Protein AF-A0A944WK98-F1 (afdb_monomer_lite)

pLDDT: mean 77.24, std 22.53, range [34.28, 96.88]

Radius of gyration: 35.03 Å; chains: 1; bounding box: 119×35×79 Å

Secondary structure (DSSP, 8-state):
--------------------------------HHHHHHHHHHHHHS--HHHHHHTT--GGG--HHHHHHHHHHHHHTT--HHHHHHHTHHHHHHHHHHHTT-GGGS---SSHHHHHHHHHHHHHHHHHTT-HHHHHHHHHHHHHHHTTS-----

Foldseek 3Di:
DDDDDDDDDDDDDDDDPPPDDDDPPPPPPCCDPVVVVVVVVCVCPVDPVQAVLLVVDQLVPDDPVNLVVSLVSCVVVPDDSVLSNVLCVLSVQCNVCVVVVNNVPHQDIRALVSSLVVLVVVLVVCVVVVVVVSNVSSVSSNVVSVSNDPPPPD

Structure (mmCIF, N/CA/C/O backbone):
data_AF-A0A944WK98-F1
#
_entry.id   AF-A0A944WK98-F1
#
loop_
_atom_site.group_PDB
_atom_site.id
_atom_site.type_symbol
_atom_site.label_atom_id
_atom_site.label_alt_id
_atom_site.label_comp_id
_atom_site.label_asym_id
_atom_site.label_entity_id
_atom_site.label_seq_id
_atom_site.pdbx_PDB_ins_code
_atom_site.Cartn_x
_atom_site.Cartn_y
_atom_site.Cartn_z
_atom_site.occupancy
_atom_site.B_iso_or_equiv
_atom_site.auth_seq_id
_atom_site.auth_comp_id
_atom_site.auth_asym_id
_atom_site.auth_atom_id
_atom_site.pdbx_PDB_model_num
ATOM 1 N N . MET A 1 1 ? -97.654 16.957 48.427 1.00 39.47 1 MET A N 1
ATOM 2 C CA . MET A 1 1 ? -97.945 16.026 49.532 1.00 39.47 1 MET A CA 1
ATOM 3 C C . MET A 1 1 ? -96.604 15.542 50.042 1.00 39.47 1 MET A C 1
ATOM 5 O O . MET A 1 1 ? -95.817 15.107 49.215 1.00 39.47 1 MET A O 1
ATOM 9 N N . ASP A 1 2 ? -96.389 15.766 51.340 1.00 40.31 2 ASP A N 1
ATOM 10 C CA . ASP A 1 2 ? -95.271 15.408 52.233 1.00 40.31 2 ASP A CA 1
ATOM 11 C C . ASP A 1 2 ? -93.852 15.880 51.850 1.00 40.31 2 ASP A C 1
ATOM 13 O O . ASP A 1 2 ? -93.352 15.583 50.773 1.00 40.31 2 ASP A O 1
ATOM 17 N N . ALA A 1 3 ? -93.206 16.794 52.598 1.00 40.34 3 ALA A N 1
ATOM 18 C CA . ALA A 1 3 ? -92.753 16.717 54.007 1.00 40.34 3 ALA A CA 1
ATOM 19 C C . ALA A 1 3 ? -91.723 15.573 54.176 1.00 40.34 3 ALA A C 1
ATOM 21 O O . ALA A 1 3 ? -92.001 14.448 53.800 1.00 40.34 3 ALA A O 1
ATOM 22 N N . THR A 1 4 ? -90.505 15.729 54.703 1.00 46.22 4 THR A N 1
ATOM 23 C CA . THR A 1 4 ? -89.986 16.690 55.685 1.00 46.22 4 THR A CA 1
ATOM 24 C C . THR A 1 4 ? -88.443 16.633 55.677 1.00 46.22 4 THR A C 1
ATOM 26 O O . THR A 1 4 ? -87.856 15.570 55.503 1.00 46.22 4 THR A O 1
ATOM 29 N N . THR A 1 5 ? -87.826 17.798 55.859 1.00 43.53 5 THR A N 1
ATOM 30 C CA . THR A 1 5 ? -86.429 18.169 56.202 1.00 43.53 5 THR A CA 1
ATOM 31 C C . THR A 1 5 ? -85.950 17.561 57.554 1.00 43.53 5 THR A C 1
ATOM 33 O O . THR A 1 5 ? -86.747 16.842 58.156 1.00 43.53 5 THR A O 1
ATOM 36 N N . PRO A 1 6 ? -84.794 17.928 58.182 1.00 50.62 6 PRO A N 1
ATOM 37 C CA . PRO A 1 6 ? -83.525 18.554 57.736 1.00 50.62 6 PRO A CA 1
ATOM 38 C C . PRO A 1 6 ? -82.229 17.979 58.406 1.00 50.62 6 PRO A C 1
ATOM 40 O O . PRO A 1 6 ? -82.290 17.126 59.279 1.00 50.62 6 PRO A O 1
ATOM 43 N N . GLU A 1 7 ? -81.073 18.530 57.988 1.00 43.06 7 GLU A N 1
ATOM 44 C CA . GLU A 1 7 ? -79.851 18.875 58.763 1.00 43.06 7 GLU A CA 1
ATOM 45 C C . GLU A 1 7 ? -79.221 17.875 59.753 1.00 43.06 7 GLU A C 1
ATOM 47 O O . GLU A 1 7 ? -79.840 17.491 60.731 1.00 43.06 7 GLU A O 1
ATOM 52 N N . MET A 1 8 ? -77.903 17.648 59.631 1.00 39.81 8 MET A N 1
ATOM 53 C CA . MET A 1 8 ? -76.940 18.072 60.662 1.00 39.81 8 MET A CA 1
ATOM 54 C C . MET A 1 8 ? -75.521 18.202 60.093 1.00 39.81 8 MET A C 1
ATOM 56 O O . MET A 1 8 ? -75.091 17.476 59.202 1.00 39.81 8 MET A O 1
ATOM 60 N N . MET A 1 9 ? -74.852 19.213 60.632 1.00 34.38 9 MET A N 1
ATOM 61 C CA . MET A 1 9 ? -73.531 19.747 60.338 1.00 34.38 9 MET A CA 1
ATOM 62 C C . MET A 1 9 ? -72.372 18.800 60.673 1.00 34.38 9 MET A C 1
ATOM 64 O O . MET A 1 9 ? -72.518 17.860 61.450 1.00 34.38 9 MET A O 1
ATOM 68 N N . SER A 1 10 ? -71.183 19.272 60.275 1.00 36.53 10 SER A N 1
ATOM 69 C CA . SER A 1 10 ? -69.888 19.019 60.920 1.00 36.53 10 SER A CA 1
ATOM 70 C C . SER A 1 10 ? -69.254 17.677 60.535 1.00 36.53 10 SER A C 1
ATOM 72 O O . SER A 1 10 ? -69.913 16.659 60.460 1.00 36.53 10 SER A O 1
ATOM 74 N N . SER A 1 11 ? -67.960 17.555 60.282 1.00 35.88 11 SER A N 1
ATOM 75 C CA . SER A 1 11 ? -66.830 18.369 60.694 1.00 35.88 11 SER A CA 1
ATOM 76 C C . SER A 1 11 ? -65.579 17.787 60.027 1.00 35.88 11 SER A C 1
ATOM 78 O O . SER A 1 11 ? -65.557 16.612 59.676 1.00 35.88 11 SER A O 1
ATOM 80 N N . MET A 1 12 ? -64.515 18.584 60.030 1.00 40.53 12 MET A N 1
ATOM 81 C CA . MET A 1 12 ? -63.135 18.136 60.222 1.00 40.53 12 MET A CA 1
ATOM 82 C C . MET A 1 12 ? -62.377 17.477 59.062 1.00 40.53 12 MET A C 1
ATOM 84 O O . MET A 1 12 ? -62.635 16.371 58.608 1.00 40.53 12 MET A O 1
ATOM 88 N N . MET A 1 13 ? -61.334 18.221 58.688 1.00 47.03 13 MET A N 1
ATOM 89 C CA . MET A 1 13 ? -60.024 17.770 58.231 1.00 47.03 13 MET A CA 1
ATOM 90 C C . MET A 1 13 ? -59.669 16.346 58.675 1.00 47.03 13 MET A C 1
ATOM 92 O O . MET A 1 13 ? -59.711 16.055 59.869 1.00 47.03 13 MET A O 1
ATOM 96 N N . ASP A 1 14 ? -59.175 15.529 57.744 1.00 38.62 14 ASP A N 1
ATOM 97 C CA . ASP A 1 14 ? -58.349 14.381 58.101 1.00 38.62 14 ASP A CA 1
ATOM 98 C C . ASP A 1 14 ? -57.160 14.226 57.137 1.00 38.62 14 ASP A C 1
ATOM 100 O O . ASP A 1 14 ? -57.300 14.048 55.929 1.00 38.62 14 ASP A O 1
ATOM 104 N N . THR A 1 15 ? -55.995 14.409 57.757 1.00 42.19 15 THR A N 1
ATOM 105 C CA . THR A 1 15 ? -54.653 13.888 57.481 1.00 42.19 15 THR A CA 1
ATOM 106 C C . THR A 1 15 ? -54.049 13.951 56.074 1.00 42.19 15 THR A C 1
ATOM 108 O O . THR A 1 15 ? -54.380 13.226 55.137 1.00 42.19 15 THR A O 1
ATOM 111 N N . GLY A 1 16 ? -52.970 14.741 55.996 1.00 43.34 16 GLY A N 1
ATOM 112 C CA . GLY A 1 16 ? -51.937 14.605 54.980 1.00 43.34 16 GLY A CA 1
ATOM 113 C C . GLY A 1 16 ? -51.397 13.176 54.948 1.00 43.34 16 GLY A C 1
ATOM 114 O O . GLY A 1 16 ? -50.630 12.759 55.812 1.00 43.34 16 GLY A O 1
ATOM 115 N N . ARG A 1 17 ? -51.790 12.429 53.918 1.00 42.31 17 ARG A N 1
ATOM 116 C CA . ARG A 1 17 ? -51.178 11.153 53.558 1.00 42.31 17 ARG A CA 1
ATOM 117 C C . ARG A 1 17 ? -49.825 11.418 52.903 1.00 42.31 17 ARG A C 1
ATOM 119 O O . ARG A 1 17 ? -49.734 11.555 51.683 1.00 42.31 17 ARG A O 1
ATOM 126 N N . THR A 1 18 ? -48.760 11.433 53.694 1.00 42.88 18 THR A N 1
ATOM 127 C CA . THR A 1 18 ? -47.404 11.191 53.190 1.00 42.88 18 THR A CA 1
ATOM 128 C C . THR A 1 18 ? -47.389 9.818 52.520 1.00 42.88 18 THR A C 1
ATOM 130 O O . THR A 1 18 ? -47.491 8.786 53.177 1.00 42.88 18 THR A O 1
ATOM 133 N N . HIS A 1 19 ? -47.318 9.796 51.191 1.00 40.66 19 HIS A N 1
ATOM 134 C CA . HIS A 1 19 ? -47.087 8.564 50.447 1.00 40.66 19 HIS A CA 1
ATOM 135 C C . HIS A 1 19 ? -45.604 8.221 50.571 1.00 40.66 19 HIS A C 1
ATOM 137 O O . HIS A 1 19 ? -44.758 8.828 49.917 1.00 40.66 19 HIS A O 1
ATOM 143 N N . THR A 1 20 ? -45.271 7.265 51.435 1.00 44.12 20 THR A N 1
ATOM 144 C CA . THR A 1 20 ? -43.945 6.651 51.422 1.00 44.12 20 THR A CA 1
ATOM 145 C C . THR A 1 20 ? -43.828 5.813 50.152 1.00 44.12 20 THR A C 1
ATOM 147 O O . THR A 1 20 ? -44.453 4.763 50.029 1.00 44.12 20 THR A O 1
ATOM 150 N N . ILE A 1 21 ? -43.037 6.288 49.191 1.00 46.62 21 ILE A N 1
ATOM 151 C CA . ILE A 1 21 ? -42.637 5.499 48.025 1.00 46.62 21 ILE A CA 1
ATOM 152 C C . ILE A 1 21 ? -41.535 4.547 48.495 1.00 46.62 21 ILE A C 1
ATOM 154 O O . ILE A 1 21 ? -40.391 4.953 48.693 1.00 46.62 21 ILE A O 1
ATOM 158 N N . THR A 1 22 ? -41.873 3.276 48.698 1.00 38.12 22 THR A N 1
ATOM 159 C CA . THR A 1 22 ? -40.868 2.224 48.864 1.00 38.12 22 THR A CA 1
ATOM 160 C C . THR A 1 22 ? -40.266 1.935 47.496 1.00 38.12 22 THR A C 1
ATOM 162 O O . THR A 1 22 ? -40.903 1.316 46.647 1.00 38.12 22 THR A O 1
ATOM 165 N N . ILE A 1 23 ? -39.041 2.406 47.269 1.00 47.88 23 ILE A N 1
ATOM 166 C CA . ILE A 1 23 ? -38.254 2.010 46.102 1.00 47.88 23 ILE A CA 1
ATOM 167 C C . ILE A 1 23 ? -37.816 0.560 46.355 1.00 47.88 23 ILE A C 1
ATOM 169 O O . ILE A 1 23 ? -37.106 0.325 47.338 1.00 47.88 23 ILE A O 1
ATOM 173 N N . PRO A 1 24 ? -38.228 -0.429 45.540 1.00 39.12 24 PRO A N 1
ATOM 174 C CA . PRO A 1 24 ? -37.661 -1.762 45.649 1.00 39.12 24 PRO A CA 1
ATOM 175 C C . PRO A 1 24 ? -36.155 -1.649 45.412 1.00 39.12 24 PRO A C 1
ATOM 177 O O . PRO A 1 24 ? -35.716 -1.090 44.406 1.00 39.12 24 PRO A O 1
ATOM 180 N N . VAL A 1 25 ? -35.357 -2.145 46.359 1.00 46.41 25 VAL A N 1
ATOM 181 C CA . VAL A 1 25 ? -33.915 -2.303 46.163 1.00 46.41 25 VAL A CA 1
ATOM 182 C C . VAL A 1 25 ? -33.747 -3.371 45.093 1.00 46.41 25 VAL A C 1
ATOM 184 O O . VAL A 1 25 ? -33.712 -4.565 45.381 1.00 46.41 25 VAL A O 1
ATOM 187 N N . THR A 1 26 ? -33.677 -2.946 43.835 1.00 53.00 26 THR A N 1
ATOM 188 C CA . THR A 1 26 ? -33.112 -3.774 42.781 1.00 53.00 26 THR A CA 1
ATOM 189 C C . THR A 1 26 ? -31.681 -4.061 43.223 1.00 53.00 26 THR A C 1
ATOM 191 O O . THR A 1 26 ? -30.947 -3.100 43.492 1.00 53.00 26 THR A O 1
ATOM 194 N N . PRO A 1 27 ? -31.255 -5.329 43.365 1.00 45.00 27 PRO A N 1
ATOM 195 C CA . PRO A 1 27 ? -29.853 -5.605 43.605 1.00 45.00 27 PRO A CA 1
ATOM 196 C C . PRO A 1 27 ? -29.082 -4.936 42.471 1.00 45.00 27 PRO A C 1
ATOM 198 O O . PRO A 1 27 ? -29.265 -5.277 41.302 1.00 45.00 27 PRO A O 1
ATOM 201 N N . ARG A 1 28 ? -28.275 -3.921 42.809 1.00 48.66 28 ARG A N 1
ATOM 202 C CA . ARG A 1 28 ? -27.281 -3.381 41.889 1.00 48.66 28 ARG A CA 1
ATOM 203 C C . ARG A 1 28 ? -26.399 -4.564 41.540 1.00 48.66 28 ARG A C 1
ATOM 205 O O . ARG A 1 28 ? -25.560 -4.971 42.340 1.00 48.66 28 ARG A O 1
ATOM 212 N N . THR A 1 29 ? -26.612 -5.145 40.367 1.00 51.47 29 THR A N 1
ATOM 213 C CA . THR A 1 29 ? -25.586 -5.954 39.735 1.00 51.47 29 THR A CA 1
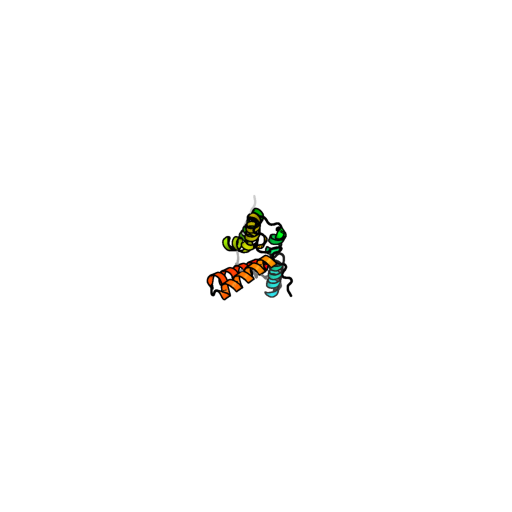ATOM 214 C C . THR A 1 29 ? -24.387 -5.033 39.632 1.00 51.47 29 THR A C 1
ATOM 216 O O . THR A 1 29 ? -24.413 -4.052 38.887 1.00 51.47 29 THR A O 1
ATOM 219 N N . ASN A 1 30 ? -23.376 -5.299 40.455 1.00 51.00 30 ASN A N 1
ATOM 220 C CA . ASN A 1 30 ? -22.055 -4.716 40.329 1.00 51.00 30 ASN A CA 1
ATOM 221 C C . ASN A 1 30 ? -21.489 -5.215 38.995 1.00 51.00 30 ASN A C 1
ATOM 223 O O . ASN A 1 30 ? -20.667 -6.126 38.962 1.00 51.00 30 ASN A O 1
ATOM 227 N N . ALA A 1 31 ? -21.978 -4.663 37.883 1.00 53.97 31 ALA A N 1
ATOM 228 C CA . ALA A 1 31 ? -21.316 -4.751 36.602 1.00 53.97 31 ALA A CA 1
ATOM 229 C C . ALA A 1 31 ? -20.009 -3.984 36.797 1.00 53.97 31 ALA A C 1
ATOM 231 O O . ALA A 1 31 ? -19.958 -2.757 36.727 1.00 53.97 31 ALA A O 1
ATOM 232 N N . SER A 1 32 ? -18.990 -4.727 37.222 1.00 61.34 32 SER A N 1
ATOM 233 C CA . SER A 1 32 ? -17.650 -4.220 37.456 1.00 61.34 32 SER A CA 1
ATOM 234 C C . SER A 1 32 ? -17.177 -3.501 36.196 1.00 61.34 32 SER A C 1
ATOM 236 O O . SER A 1 32 ? -17.500 -3.914 35.082 1.00 61.34 32 SER A O 1
ATOM 238 N N . LEU A 1 33 ? -16.355 -2.465 36.353 1.00 57.12 33 LEU A N 1
ATOM 239 C CA . LEU A 1 33 ? -15.582 -1.898 35.246 1.00 57.12 33 LEU A CA 1
ATOM 240 C C . LEU A 1 33 ? -14.847 -2.991 34.452 1.00 57.12 33 LEU A C 1
ATOM 242 O O . LEU A 1 33 ? -14.697 -2.855 33.248 1.00 57.12 33 LEU A O 1
ATOM 246 N N . ALA A 1 34 ? -14.481 -4.104 35.096 1.00 58.06 34 ALA A N 1
ATOM 247 C CA . ALA A 1 34 ? -13.913 -5.276 34.436 1.00 58.06 34 ALA A CA 1
ATOM 248 C C . ALA A 1 34 ? -14.888 -5.974 33.470 1.00 58.06 34 ALA A C 1
ATOM 250 O O . ALA A 1 34 ? -14.449 -6.482 32.450 1.00 58.06 34 ALA A O 1
ATOM 251 N N . HIS A 1 35 ? -16.193 -5.975 33.756 1.00 55.78 35 HIS A N 1
ATOM 252 C CA . HIS A 1 35 ? -17.222 -6.556 32.889 1.00 55.78 35 HIS A CA 1
ATOM 253 C C . HIS A 1 35 ? -17.514 -5.662 31.679 1.00 55.78 35 HIS A C 1
ATOM 255 O O . HIS A 1 35 ? -17.598 -6.144 30.557 1.00 55.78 35 HIS A O 1
ATOM 261 N N . TYR A 1 36 ? -17.591 -4.343 31.880 1.00 53.72 36 TYR A N 1
ATOM 262 C CA . TYR A 1 36 ? -17.665 -3.416 30.748 1.00 53.72 36 TYR A CA 1
ATOM 263 C C . TYR A 1 36 ? -16.372 -3.431 29.933 1.00 53.72 36 TYR A C 1
ATOM 265 O O . TYR A 1 36 ? -16.434 -3.423 28.712 1.00 53.72 36 TYR A O 1
ATOM 273 N N . SER A 1 37 ? -15.208 -3.520 30.583 1.00 57.34 37 SER A N 1
ATOM 274 C CA . SER A 1 37 ? -13.927 -3.666 29.895 1.00 57.34 37 SER A CA 1
ATOM 275 C C . SER A 1 37 ? -13.847 -4.979 29.128 1.00 57.34 37 SER A C 1
ATOM 277 O O . SER A 1 37 ? -13.338 -4.951 28.022 1.00 57.34 37 SER A O 1
ATOM 279 N N . SER A 1 38 ? -14.349 -6.100 29.656 1.00 55.41 38 SER A N 1
ATOM 280 C CA . SER A 1 38 ? -14.329 -7.376 28.936 1.00 55.41 38 SER A CA 1
ATOM 281 C C . SER A 1 38 ? -15.283 -7.363 27.750 1.00 55.41 38 SER A C 1
ATOM 283 O O . SER A 1 38 ? -14.888 -7.801 26.687 1.00 55.41 38 SER A O 1
ATOM 285 N N . ILE A 1 39 ? -16.487 -6.795 27.888 1.00 56.56 39 ILE A N 1
ATOM 286 C CA . ILE A 1 39 ? -17.442 -6.666 26.776 1.00 56.56 39 ILE A CA 1
ATOM 287 C C . ILE A 1 39 ? -16.910 -5.704 25.709 1.00 56.56 39 ILE A C 1
ATOM 289 O O . ILE A 1 39 ? -17.017 -5.996 24.525 1.00 56.56 39 ILE A O 1
ATOM 293 N N . ILE A 1 40 ? -16.318 -4.572 26.104 1.00 57.75 40 ILE A N 1
ATOM 294 C CA . ILE A 1 40 ? -15.684 -3.638 25.165 1.00 57.75 40 ILE A CA 1
ATOM 295 C C . ILE A 1 40 ? -14.475 -4.307 24.507 1.00 57.75 40 ILE A C 1
ATOM 297 O O . ILE A 1 40 ? -14.325 -4.199 23.301 1.00 57.75 40 ILE A O 1
ATOM 301 N N . SER A 1 41 ? -13.638 -5.027 25.255 1.00 52.69 41 SER A N 1
ATOM 302 C CA . SER A 1 41 ? -12.506 -5.773 24.697 1.00 52.69 41 SER A CA 1
ATOM 303 C C . SER A 1 41 ? -12.960 -6.885 23.752 1.00 52.69 41 SER A C 1
ATOM 305 O O . SER A 1 41 ? -12.407 -6.977 22.667 1.00 52.69 41 SER A O 1
ATOM 307 N N . GLU A 1 42 ? -13.995 -7.654 24.095 1.00 48.72 42 GLU A N 1
ATOM 308 C CA . GLU A 1 42 ? -14.581 -8.693 23.239 1.00 48.72 42 GLU A CA 1
ATOM 309 C C . GLU A 1 42 ? -15.237 -8.090 21.990 1.00 48.72 42 GLU A C 1
ATOM 311 O O . GLU A 1 42 ? -15.058 -8.622 20.904 1.00 48.72 42 GLU A O 1
ATOM 316 N N . GLN A 1 43 ? -15.928 -6.949 22.092 1.00 48.50 43 GLN A N 1
ATOM 317 C CA . GLN A 1 43 ? -16.510 -6.250 20.935 1.00 48.50 43 GLN A CA 1
ATOM 318 C C . GLN A 1 43 ? -15.454 -5.570 20.052 1.00 48.50 43 GLN A C 1
ATOM 320 O O . GLN A 1 43 ? -15.627 -5.509 18.839 1.00 48.50 43 GLN A O 1
ATOM 325 N N . VAL A 1 44 ? -14.357 -5.081 20.636 1.00 49.84 44 VAL A N 1
ATOM 326 C CA . VAL A 1 44 ? -13.214 -4.501 19.909 1.00 49.84 44 VAL A CA 1
ATOM 327 C C . VAL A 1 44 ? -12.341 -5.596 19.278 1.00 49.84 44 VAL A C 1
ATOM 329 O O . VAL A 1 44 ? -11.726 -5.353 18.244 1.00 49.84 44 VAL A O 1
ATOM 332 N N . GLN A 1 45 ? -12.312 -6.802 19.855 1.00 45.22 45 GLN A N 1
ATOM 333 C CA . GLN A 1 45 ? -11.635 -7.980 19.299 1.00 45.22 45 GLN A CA 1
ATOM 334 C C . GLN A 1 45 ? -12.494 -8.762 18.298 1.00 45.22 45 GLN A C 1
ATOM 336 O O . GLN A 1 45 ? -11.934 -9.514 17.509 1.00 45.22 45 GLN A O 1
ATOM 341 N N . ALA A 1 46 ? -13.823 -8.601 18.306 1.00 43.88 46 ALA A N 1
ATOM 342 C CA . ALA A 1 46 ? -14.716 -9.449 17.519 1.00 43.88 46 ALA A CA 1
ATOM 343 C C . ALA A 1 46 ? -14.540 -9.313 16.003 1.00 43.88 46 ALA A C 1
ATOM 345 O O . ALA A 1 46 ? -14.767 -10.294 15.316 1.00 43.88 46 ALA A O 1
ATOM 346 N N . HIS A 1 47 ? -14.120 -8.166 15.472 1.00 49.06 47 HIS A N 1
ATOM 347 C CA . HIS A 1 47 ? -13.799 -7.999 14.053 1.00 49.06 47 HIS A CA 1
ATOM 348 C C . HIS A 1 47 ? -12.876 -6.790 13.932 1.00 49.06 47 HIS A C 1
ATOM 350 O O . HIS A 1 47 ? -13.341 -5.650 13.903 1.00 49.06 47 HIS A O 1
ATOM 356 N N . THR A 1 48 ? -11.558 -6.988 13.901 1.00 56.44 48 THR A N 1
ATOM 357 C CA . THR A 1 48 ? -10.681 -5.893 13.480 1.00 56.44 48 THR A CA 1
ATOM 358 C C . THR A 1 48 ? -11.032 -5.575 12.025 1.00 56.44 48 THR A C 1
ATOM 360 O O . THR A 1 48 ? -10.814 -6.443 11.180 1.00 56.44 48 THR A O 1
ATOM 363 N N . PRO A 1 49 ? -11.543 -4.368 11.693 1.00 70.00 49 PRO A N 1
ATOM 364 C CA . PRO A 1 49 ? -12.009 -4.028 10.338 1.00 70.00 49 PRO A CA 1
ATOM 365 C C . PRO A 1 49 ? -10.930 -4.222 9.261 1.00 70.00 49 PRO A C 1
ATOM 367 O O . PRO A 1 49 ? -11.220 -4.260 8.072 1.00 70.00 49 PRO A O 1
ATOM 370 N N . TRP A 1 50 ? -9.678 -4.365 9.685 1.00 80.56 50 TRP A N 1
ATOM 371 C CA . TRP A 1 50 ? -8.524 -4.661 8.860 1.00 80.56 50 TRP A CA 1
ATOM 372 C C . TRP A 1 50 ? -8.601 -6.007 8.155 1.00 80.56 50 TRP A C 1
ATOM 374 O O . TRP A 1 50 ? -8.435 -6.005 6.945 1.00 80.56 50 TRP A O 1
ATOM 384 N N . GLN A 1 51 ? -8.910 -7.098 8.868 1.00 82.56 51 GLN A N 1
ATOM 385 C CA . GLN A 1 51 ? -8.951 -8.446 8.282 1.00 82.56 51 GLN A CA 1
ATOM 386 C C . GLN A 1 51 ? -10.014 -8.529 7.185 1.00 82.56 51 GLN A C 1
ATOM 388 O O . GLN A 1 51 ? -9.732 -8.941 6.067 1.00 82.56 51 GLN A O 1
ATOM 393 N N . GLU A 1 52 ? -11.212 -8.002 7.453 1.00 85.75 52 GLU A N 1
ATOM 394 C CA . GLU A 1 52 ? -12.281 -7.946 6.450 1.00 85.75 52 GLU A CA 1
ATOM 395 C C . GLU A 1 52 ? -11.905 -7.139 5.208 1.00 85.75 52 GLU A C 1
ATOM 397 O O . GLU A 1 52 ? -12.359 -7.456 4.110 1.00 85.75 52 GLU A O 1
ATOM 402 N N . ILE A 1 53 ? -11.120 -6.068 5.361 1.00 89.69 53 ILE A N 1
ATOM 403 C CA . ILE A 1 53 ? -10.638 -5.304 4.213 1.00 89.69 53 ILE A CA 1
ATOM 404 C C . ILE A 1 53 ? -9.558 -6.106 3.495 1.00 89.69 53 ILE A C 1
ATOM 406 O O . ILE A 1 53 ? -9.676 -6.293 2.291 1.00 89.69 53 ILE A O 1
ATOM 410 N N . THR A 1 54 ? -8.527 -6.580 4.194 1.00 90.69 54 THR A N 1
ATOM 411 C CA . THR A 1 54 ? -7.356 -7.227 3.591 1.00 90.69 54 THR A CA 1
ATOM 412 C C . THR A 1 54 ? -7.676 -8.549 2.916 1.00 90.69 54 THR A C 1
ATOM 414 O O . THR A 1 54 ? -7.136 -8.798 1.842 1.00 90.69 54 THR A O 1
ATOM 417 N N . ASP A 1 55 ? -8.601 -9.340 3.460 1.00 90.31 55 ASP A N 1
ATOM 418 C CA . ASP A 1 55 ? -9.009 -10.637 2.901 1.00 90.31 55 ASP A CA 1
ATOM 419 C C . ASP A 1 55 ? -9.719 -10.500 1.546 1.00 90.31 55 ASP A C 1
ATOM 421 O O . ASP A 1 55 ? -9.784 -11.450 0.765 1.00 90.31 55 ASP A O 1
ATOM 425 N N . ARG A 1 56 ? -10.241 -9.307 1.223 1.00 92.75 56 ARG A N 1
ATOM 426 C CA . ARG A 1 56 ? -10.851 -9.027 -0.088 1.00 92.75 56 ARG A CA 1
ATOM 427 C C . ARG A 1 56 ? -9.828 -8.822 -1.198 1.00 92.75 56 ARG A C 1
ATOM 429 O O . ARG A 1 56 ? -10.219 -8.826 -2.366 1.00 92.75 56 ARG A O 1
ATOM 436 N N . TYR A 1 57 ? -8.557 -8.601 -0.864 1.00 93.31 57 TYR A N 1
ATOM 437 C CA . TYR A 1 57 ? -7.541 -8.198 -1.829 1.00 93.31 57 TYR A CA 1
ATOM 438 C C . TYR A 1 57 ? -6.367 -9.172 -1.862 1.00 93.31 57 TYR A C 1
ATOM 440 O O . TYR A 1 57 ? -5.634 -9.352 -0.895 1.00 93.31 57 TYR A O 1
ATOM 448 N N . ASP A 1 58 ? -6.147 -9.739 -3.042 1.00 93.00 58 ASP A N 1
ATOM 449 C CA . ASP A 1 58 ? -5.056 -10.665 -3.316 1.00 93.00 58 ASP A CA 1
ATOM 450 C C . ASP A 1 58 ? -3.799 -9.905 -3.772 1.00 93.00 58 ASP A C 1
ATOM 452 O O . ASP A 1 58 ? -3.658 -9.559 -4.948 1.00 93.00 58 ASP A O 1
ATOM 456 N N . VAL A 1 59 ? -2.898 -9.594 -2.830 1.00 93.44 59 VAL A N 1
ATOM 457 C CA . VAL A 1 59 ? -1.715 -8.723 -3.027 1.00 93.44 59 VAL A CA 1
ATOM 458 C C . VAL A 1 59 ? -0.874 -9.052 -4.279 1.00 93.44 59 VAL A C 1
ATOM 460 O O . VAL A 1 59 ? -0.551 -8.117 -5.028 1.00 93.44 59 VAL A O 1
ATOM 463 N N . PRO A 1 60 ? -0.525 -10.319 -4.584 1.00 92.25 60 PRO A N 1
ATOM 464 C CA . PRO A 1 60 ? 0.164 -10.693 -5.823 1.00 92.25 60 PRO A CA 1
ATOM 465 C C . PRO A 1 60 ? -0.545 -10.203 -7.087 1.00 92.25 60 PRO A C 1
ATOM 467 O O . PRO A 1 60 ? 0.104 -9.739 -8.019 1.00 92.25 60 PRO A O 1
ATOM 470 N N . ASN A 1 61 ? -1.878 -10.242 -7.096 1.00 93.06 61 ASN A N 1
ATOM 471 C CA . ASN A 1 61 ? -2.703 -9.979 -8.272 1.00 93.06 61 ASN A CA 1
ATOM 472 C C . ASN A 1 61 ? -3.360 -8.587 -8.269 1.00 93.06 61 ASN A C 1
ATOM 474 O O . ASN A 1 61 ? -4.033 -8.226 -9.234 1.00 93.06 61 ASN A O 1
ATOM 478 N N . MET A 1 62 ? -3.145 -7.774 -7.227 1.00 93.62 62 MET A N 1
ATOM 479 C CA . MET A 1 62 ? -3.658 -6.402 -7.164 1.00 93.62 62 MET A CA 1
ATOM 480 C C . MET A 1 62 ? -3.091 -5.533 -8.293 1.00 93.62 62 MET A C 1
ATOM 482 O O . MET A 1 62 ? -1.894 -5.227 -8.331 1.00 93.62 62 MET A O 1
ATOM 486 N N . GLY A 1 63 ? -3.971 -5.062 -9.177 1.00 90.31 63 GLY A N 1
ATOM 487 C CA . GLY A 1 63 ? -3.682 -4.065 -10.197 1.00 90.31 63 GLY A CA 1
ATOM 488 C C . GLY A 1 63 ? -3.868 -2.629 -9.698 1.00 90.31 63 GLY A C 1
ATOM 489 O O . GLY A 1 63 ? -4.026 -2.345 -8.513 1.00 90.31 63 GLY A O 1
ATOM 490 N N . GLY A 1 64 ? -3.806 -1.675 -10.630 1.00 89.56 64 GLY A N 1
ATOM 491 C CA . GLY A 1 64 ? -4.001 -0.252 -10.320 1.00 89.56 64 GLY A CA 1
ATOM 492 C C . GLY A 1 64 ? -5.375 0.064 -9.704 1.00 89.56 64 GLY A C 1
ATOM 493 O O . GLY A 1 64 ? -5.411 0.744 -8.679 1.00 89.56 64 GLY A O 1
ATOM 494 N N . PRO A 1 65 ? -6.492 -0.410 -10.289 1.00 93.31 65 PRO A N 1
ATOM 495 C CA . PRO A 1 65 ? -7.826 -0.206 -9.725 1.00 93.31 65 PRO A CA 1
ATOM 496 C C . PRO A 1 65 ? -7.987 -0.801 -8.323 1.00 93.31 65 PRO A C 1
ATOM 498 O O . PRO A 1 65 ? -8.503 -0.126 -7.438 1.00 93.31 65 PRO A O 1
ATOM 501 N N . GLU A 1 66 ? -7.486 -2.015 -8.096 1.00 95.50 66 GLU A N 1
ATOM 502 C CA . GLU A 1 66 ? -7.593 -2.725 -6.817 1.00 95.50 66 GLU A CA 1
ATOM 503 C C . GLU A 1 66 ? -6.833 -1.988 -5.712 1.00 95.50 66 GLU A C 1
ATOM 505 O O . GLU A 1 66 ? -7.321 -1.874 -4.591 1.00 95.50 66 GLU A O 1
ATOM 510 N N . VAL A 1 67 ? -5.673 -1.407 -6.034 1.00 94.62 67 VAL A N 1
ATOM 511 C CA . VAL A 1 67 ? -4.929 -0.554 -5.097 1.00 94.62 67 VAL A CA 1
ATOM 512 C C . VAL A 1 67 ? -5.727 0.694 -4.703 1.00 94.62 67 VAL A C 1
ATOM 514 O O . VAL A 1 67 ? -5.728 1.079 -3.532 1.00 94.62 67 VAL A O 1
ATOM 517 N N . VAL A 1 68 ? -6.417 1.327 -5.655 1.00 94.44 68 VAL A N 1
ATOM 518 C CA . VAL A 1 68 ? -7.258 2.502 -5.376 1.00 94.44 68 VAL A CA 1
ATOM 519 C C . VAL A 1 68 ? -8.477 2.115 -4.541 1.00 94.44 68 VAL A C 1
ATOM 521 O O . VAL A 1 68 ? -8.810 2.831 -3.600 1.00 94.44 68 VAL A O 1
ATOM 524 N N . MET A 1 69 ? -9.114 0.984 -4.850 1.00 96.00 69 MET A N 1
ATOM 525 C CA . MET A 1 69 ? -10.245 0.464 -4.079 1.00 96.00 69 MET A CA 1
ATOM 526 C C . MET A 1 69 ? -9.839 0.130 -2.643 1.00 96.00 69 MET A C 1
ATOM 528 O O . MET A 1 69 ? -10.501 0.577 -1.712 1.00 96.00 69 MET A O 1
ATOM 532 N N . PHE A 1 70 ? -8.701 -0.540 -2.447 1.00 95.00 70 PHE A N 1
ATOM 533 C CA . PHE A 1 70 ? -8.176 -0.804 -1.110 1.00 95.00 70 PHE A CA 1
ATOM 534 C C . PHE A 1 70 ? -7.921 0.497 -0.340 1.00 95.00 70 PHE A C 1
ATOM 536 O O . PHE A 1 70 ? -8.369 0.644 0.794 1.00 95.00 70 PHE A O 1
ATOM 543 N N . ALA A 1 71 ? -7.260 1.486 -0.954 1.00 94.56 71 ALA A N 1
ATOM 544 C CA . ALA A 1 71 ? -7.031 2.776 -0.304 1.00 94.56 71 ALA A CA 1
ATOM 545 C C . ALA A 1 71 ? -8.350 3.492 0.043 1.00 94.56 71 ALA A C 1
ATOM 547 O O . ALA A 1 71 ? -8.458 4.101 1.105 1.00 94.56 71 ALA A O 1
ATOM 548 N N . HIS A 1 72 ? -9.364 3.399 -0.818 1.00 95.50 72 HIS A N 1
ATOM 549 C CA . HIS A 1 72 ? -10.698 3.923 -0.537 1.00 95.50 72 HIS A CA 1
ATOM 550 C C . HIS A 1 72 ? -11.356 3.213 0.658 1.00 95.50 72 HIS A C 1
ATOM 552 O O . HIS A 1 72 ? -11.923 3.878 1.526 1.00 95.50 72 HIS A O 1
ATOM 558 N N . ASP A 1 73 ? -11.239 1.890 0.753 1.00 94.56 73 ASP A N 1
ATOM 559 C CA . ASP A 1 73 ? -11.763 1.127 1.889 1.00 94.56 73 ASP A CA 1
ATOM 560 C C . ASP A 1 73 ? -11.095 1.543 3.203 1.00 94.56 73 ASP A C 1
ATOM 562 O O . ASP A 1 73 ? -11.785 1.735 4.205 1.00 94.56 73 ASP A O 1
ATOM 566 N N . LEU A 1 74 ? -9.782 1.796 3.192 1.00 92.94 74 LEU A N 1
ATOM 567 C CA . LEU A 1 74 ? -9.077 2.340 4.355 1.00 92.94 74 LEU A CA 1
ATOM 568 C C . LEU A 1 74 ? -9.608 3.721 4.764 1.00 92.94 74 LEU A C 1
ATOM 570 O O . LEU A 1 74 ? -9.776 4.004 5.950 1.00 92.94 74 LEU A O 1
ATOM 574 N N . VAL A 1 75 ? -9.907 4.583 3.792 1.00 93.94 75 VAL A N 1
ATOM 575 C CA . VAL A 1 75 ? -10.502 5.900 4.066 1.00 93.94 75 VAL A CA 1
ATOM 576 C C . VAL A 1 75 ? -11.903 5.759 4.658 1.00 93.94 75 VAL A C 1
ATOM 578 O O . VAL A 1 75 ? -12.257 6.502 5.573 1.00 93.94 75 VAL A O 1
ATOM 581 N N . SER A 1 76 ? -12.688 4.781 4.199 1.00 91.88 76 SER A N 1
ATOM 582 C CA . SER A 1 76 ? -14.049 4.555 4.698 1.00 91.88 76 SER A CA 1
ATOM 583 C C . SER A 1 76 ? -14.103 4.183 6.186 1.00 91.88 76 SER A C 1
ATOM 585 O O . SER A 1 76 ? -15.082 4.501 6.860 1.00 91.88 76 SER A O 1
ATOM 587 N N . ILE A 1 77 ? -13.027 3.588 6.715 1.00 88.50 77 ILE A N 1
ATOM 588 C CA . ILE A 1 77 ? -12.872 3.271 8.144 1.00 88.50 77 ILE A CA 1
ATOM 589 C C . ILE A 1 77 ? -12.125 4.362 8.933 1.00 88.50 77 ILE A C 1
ATOM 591 O O . ILE A 1 77 ? -11.805 4.170 10.105 1.00 88.50 77 ILE A O 1
ATOM 595 N N . GLY A 1 78 ? -11.864 5.518 8.312 1.00 88.75 78 GLY A N 1
ATOM 596 C CA . GLY A 1 78 ? -11.342 6.715 8.976 1.00 88.75 78 GLY A CA 1
ATOM 597 C C . GLY A 1 78 ? -9.834 6.949 8.857 1.00 88.75 78 GLY A C 1
ATOM 598 O O . GLY A 1 78 ? -9.305 7.791 9.582 1.00 88.75 78 GLY A O 1
ATOM 599 N N . ILE A 1 79 ? -9.128 6.244 7.969 1.00 90.56 79 ILE A N 1
ATOM 600 C CA . ILE A 1 79 ? -7.705 6.509 7.705 1.00 90.56 79 ILE A CA 1
ATOM 601 C C . ILE A 1 79 ? -7.545 7.715 6.781 1.00 90.56 79 ILE A C 1
ATOM 603 O O . ILE A 1 79 ? -8.306 7.895 5.832 1.00 90.56 79 ILE A O 1
ATOM 607 N N . ASP A 1 80 ? -6.539 8.551 7.054 1.00 93.06 80 ASP A N 1
ATOM 608 C CA . ASP A 1 80 ? -6.226 9.691 6.193 1.00 93.06 80 ASP A CA 1
ATOM 609 C C . ASP A 1 80 ? -5.937 9.221 4.762 1.00 93.06 80 ASP A C 1
ATOM 611 O O . ASP A 1 80 ? -5.197 8.259 4.539 1.00 93.06 80 ASP A O 1
ATOM 615 N N . GLN A 1 81 ? -6.487 9.930 3.777 1.00 93.00 81 GLN A N 1
ATOM 616 C CA . GLN A 1 81 ? -6.359 9.564 2.368 1.00 93.00 81 GLN A CA 1
ATOM 617 C C . GLN A 1 81 ? -4.897 9.460 1.915 1.00 93.00 81 GLN A C 1
ATOM 619 O O . GLN A 1 81 ? -4.560 8.577 1.124 1.00 93.00 81 GLN A O 1
ATOM 624 N N . ASN A 1 82 ? -4.009 10.323 2.418 1.00 93.56 82 ASN A N 1
ATOM 625 C CA . ASN A 1 82 ? -2.599 10.261 2.047 1.00 93.56 82 ASN A CA 1
ATOM 626 C C . ASN A 1 82 ? -1.914 9.048 2.676 1.00 93.56 82 ASN A C 1
ATOM 628 O O . ASN A 1 82 ? -1.064 8.439 2.034 1.00 93.56 82 ASN A O 1
ATOM 632 N N . GLU A 1 83 ? -2.275 8.682 3.906 1.00 93.38 83 GLU A N 1
ATOM 633 C CA . GLU A 1 83 ? -1.756 7.485 4.579 1.00 93.38 83 GLU A CA 1
ATOM 634 C C . GLU A 1 83 ? -2.235 6.208 3.864 1.00 93.38 83 GLU A C 1
ATOM 636 O O . GLU A 1 83 ? -1.423 5.326 3.573 1.00 93.38 83 GLU A O 1
ATOM 641 N N . ALA A 1 84 ? -3.513 6.156 3.478 1.00 93.56 84 ALA A N 1
ATOM 642 C CA . ALA A 1 84 ? -4.114 5.046 2.739 1.00 93.56 84 ALA A CA 1
ATOM 643 C C . ALA A 1 84 ? -3.490 4.832 1.347 1.00 93.56 84 ALA A C 1
ATOM 645 O O . ALA A 1 84 ? -3.218 3.702 0.943 1.00 93.56 84 ALA A O 1
ATOM 646 N N . LEU A 1 85 ? -3.208 5.910 0.610 1.00 94.19 85 LEU A N 1
ATOM 647 C CA . LEU A 1 85 ? -2.511 5.816 -0.678 1.00 94.19 85 LEU A CA 1
ATOM 648 C C . LEU A 1 85 ? -1.017 5.516 -0.507 1.00 94.19 85 LEU A C 1
ATOM 650 O O . LEU A 1 85 ? -0.425 4.789 -1.302 1.00 94.19 85 LEU A O 1
ATOM 654 N N . ALA A 1 86 ? -0.376 6.073 0.520 1.00 95.50 86 ALA A N 1
ATOM 655 C CA . ALA A 1 86 ? 1.053 5.879 0.728 1.00 95.50 86 ALA A CA 1
ATOM 656 C C . ALA A 1 86 ? 1.392 4.459 1.195 1.00 95.50 86 ALA A C 1
ATOM 658 O O . ALA A 1 86 ? 2.457 3.945 0.845 1.00 95.50 86 ALA A O 1
ATOM 659 N N . VAL A 1 87 ? 0.513 3.804 1.959 1.00 94.69 87 VAL A N 1
ATOM 660 C CA . VAL A 1 87 ? 0.786 2.445 2.445 1.00 94.69 87 VAL A CA 1
ATOM 661 C C . VAL A 1 87 ? 0.796 1.417 1.3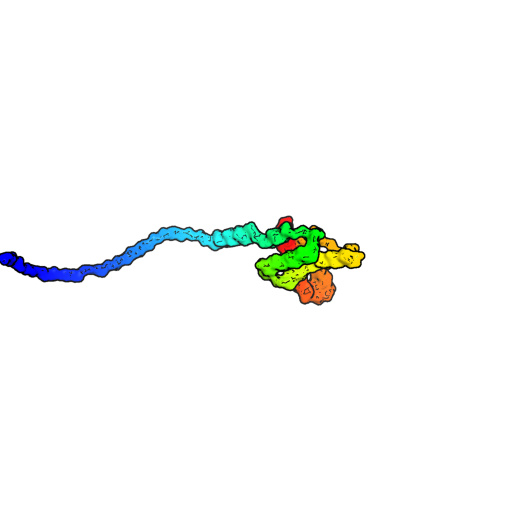10 1.00 94.69 87 VAL A C 1
ATOM 663 O O . VAL A 1 87 ? 1.605 0.492 1.350 1.00 94.69 87 VAL A O 1
ATOM 666 N N . THR A 1 88 ? 0.011 1.632 0.248 1.00 93.31 88 THR A N 1
ATOM 667 C CA . THR A 1 88 ? -0.047 0.772 -0.952 1.00 93.31 88 THR A CA 1
ATOM 668 C C . THR A 1 88 ? 1.007 1.098 -2.009 1.00 93.31 88 THR A C 1
ATOM 670 O O . THR A 1 88 ? 1.107 0.421 -3.040 1.00 93.31 88 THR A O 1
ATOM 673 N N . TRP A 1 89 ? 1.834 2.118 -1.768 1.00 94.12 89 TRP A N 1
ATOM 674 C CA . TRP A 1 89 ? 2.885 2.538 -2.690 1.00 94.12 89 TRP A CA 1
ATOM 675 C C . TRP A 1 89 ? 3.823 1.409 -3.155 1.00 94.12 89 TRP A C 1
ATOM 677 O O . TRP A 1 89 ? 4.189 1.418 -4.333 1.00 94.12 89 TRP A O 1
ATOM 687 N N . PRO A 1 90 ? 4.208 0.420 -2.320 1.00 95.81 90 PRO A N 1
ATOM 688 C CA . PRO A 1 90 ? 5.057 -0.685 -2.768 1.00 95.81 90 PRO A CA 1
ATOM 689 C C . PRO A 1 90 ? 4.403 -1.534 -3.867 1.00 95.81 90 PRO A C 1
ATOM 691 O O . PRO A 1 90 ? 5.078 -1.891 -4.830 1.00 95.81 90 PRO A O 1
ATOM 694 N N . ILE A 1 91 ? 3.089 -1.772 -3.776 1.00 96.19 91 ILE A N 1
ATOM 695 C CA . ILE A 1 91 ? 2.306 -2.523 -4.773 1.00 96.19 91 ILE A CA 1
ATOM 696 C C . ILE A 1 91 ? 2.195 -1.708 -6.065 1.00 96.19 91 ILE A C 1
ATOM 698 O O . ILE A 1 91 ? 2.514 -2.193 -7.149 1.00 96.19 91 ILE A O 1
ATOM 702 N N . SER A 1 92 ? 1.838 -0.424 -5.954 1.00 94.44 92 SER A N 1
ATOM 703 C CA . SER A 1 92 ? 1.804 0.484 -7.112 1.00 94.44 92 SER A CA 1
ATOM 704 C C . SER A 1 92 ? 3.163 0.586 -7.808 1.00 94.44 92 SER A C 1
ATOM 706 O O . SER A 1 92 ? 3.237 0.610 -9.035 1.00 94.44 92 SER A O 1
ATOM 708 N N . SER A 1 93 ? 4.247 0.615 -7.028 1.00 94.75 93 SER A N 1
ATOM 709 C CA . SER A 1 93 ? 5.617 0.661 -7.537 1.00 94.75 93 SER A CA 1
ATOM 710 C C . SER A 1 93 ? 6.004 -0.636 -8.241 1.00 94.75 93 SER A C 1
ATOM 712 O O . SER A 1 93 ? 6.589 -0.561 -9.318 1.00 94.75 93 SER A O 1
ATOM 714 N N . ARG A 1 94 ? 5.652 -1.808 -7.68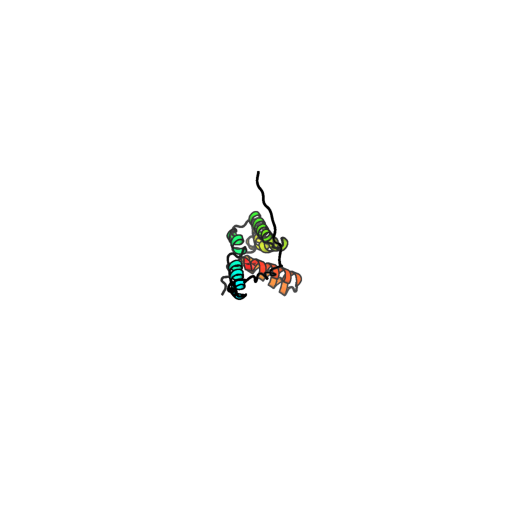8 1.00 95.44 94 ARG A N 1
ATOM 715 C CA . ARG A 1 94 ? 5.820 -3.107 -8.361 1.00 95.44 94 ARG A CA 1
ATOM 716 C C . ARG A 1 94 ? 5.123 -3.092 -9.719 1.00 95.44 94 ARG A C 1
ATOM 718 O O . ARG A 1 94 ? 5.781 -3.238 -10.746 1.00 95.44 94 ARG A O 1
ATOM 725 N N . ASN A 1 95 ? 3.829 -2.774 -9.721 1.00 93.75 95 ASN A N 1
ATOM 726 C CA . ASN A 1 95 ? 2.994 -2.738 -10.922 1.00 93.75 95 ASN A CA 1
ATOM 727 C C . ASN A 1 95 ? 3.530 -1.761 -11.984 1.00 93.75 95 ASN A C 1
ATOM 729 O O . ASN A 1 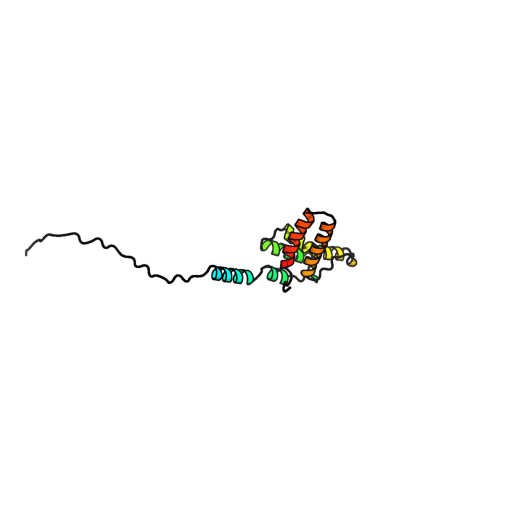95 ? 3.488 -2.042 -13.181 1.00 93.75 95 ASN A O 1
ATOM 733 N N . LEU A 1 96 ? 4.024 -0.589 -11.570 1.00 93.88 96 LEU A N 1
ATOM 734 C CA . LEU A 1 96 ? 4.628 0.381 -12.485 1.00 93.88 96 LEU A CA 1
ATOM 735 C C . LEU A 1 96 ? 5.926 -0.157 -13.095 1.00 93.88 96 LEU A C 1
ATOM 737 O O . LEU A 1 96 ? 6.113 -0.052 -14.306 1.00 93.88 96 LEU A O 1
ATOM 741 N N . MET A 1 97 ? 6.811 -0.714 -12.268 1.00 94.75 97 MET A N 1
ATOM 742 C CA . MET A 1 97 ? 8.115 -1.223 -12.697 1.00 94.75 97 MET A CA 1
ATOM 743 C C . MET A 1 97 ? 7.965 -2.410 -13.655 1.00 94.75 97 MET A C 1
ATOM 745 O O . MET A 1 97 ? 8.680 -2.476 -14.653 1.00 94.75 97 MET A O 1
ATOM 749 N N . GLU A 1 98 ? 6.983 -3.280 -13.422 1.00 92.44 98 GLU A N 1
ATOM 750 C CA . GLU A 1 98 ? 6.614 -4.353 -14.350 1.00 92.44 98 GLU A CA 1
ATOM 751 C C . GLU A 1 98 ? 6.121 -3.808 -15.694 1.00 92.44 98 GLU A C 1
ATOM 753 O O . GLU A 1 98 ? 6.605 -4.222 -16.748 1.00 92.44 98 GLU A O 1
ATOM 758 N N . LYS A 1 99 ? 5.220 -2.815 -15.680 1.00 92.50 99 LYS A N 1
ATOM 759 C CA . LYS A 1 99 ? 4.684 -2.199 -16.907 1.00 92.50 99 LYS A CA 1
ATOM 760 C C . LYS A 1 99 ? 5.753 -1.544 -17.780 1.00 92.50 99 LYS A C 1
ATOM 762 O O . LYS A 1 99 ? 5.605 -1.532 -18.999 1.00 92.50 99 LYS A O 1
ATOM 767 N N . ILE A 1 100 ? 6.807 -0.989 -17.182 1.00 95.56 100 ILE A N 1
ATOM 768 C CA . ILE A 1 100 ? 7.914 -0.358 -17.921 1.00 95.56 100 ILE A CA 1
ATOM 769 C C . ILE A 1 100 ? 9.058 -1.331 -18.250 1.00 95.56 100 ILE A C 1
ATOM 771 O O . ILE A 1 100 ? 10.113 -0.888 -18.705 1.00 95.56 100 ILE A O 1
ATOM 775 N N . GLY A 1 101 ? 8.879 -2.636 -18.014 1.00 93.44 101 GLY A N 1
ATOM 776 C CA . GLY A 1 101 ? 9.870 -3.666 -18.336 1.00 93.44 101 GLY A CA 1
ATOM 777 C C . GLY A 1 101 ? 11.107 -3.659 -17.432 1.00 93.44 101 GLY A C 1
ATOM 778 O O . GLY A 1 101 ? 12.186 -4.012 -17.893 1.00 93.44 101 GLY A O 1
ATOM 779 N N . ARG A 1 102 ? 10.964 -3.223 -16.173 1.00 94.44 102 ARG A N 1
ATOM 780 C CA . ARG A 1 102 ? 12.022 -3.195 -15.142 1.00 94.44 102 ARG A CA 1
ATOM 781 C C . ARG A 1 102 ? 11.671 -4.057 -13.929 1.00 94.44 102 ARG A C 1
ATOM 783 O O . ARG A 1 102 ? 11.925 -3.670 -12.783 1.00 94.44 102 ARG A O 1
ATOM 790 N N . SER A 1 103 ? 11.046 -5.207 -14.169 1.00 91.12 103 SER A N 1
ATOM 791 C CA . SER A 1 103 ? 10.562 -6.113 -13.122 1.00 91.12 103 SER A CA 1
ATOM 792 C C . SER A 1 103 ? 11.678 -6.581 -12.183 1.00 91.12 103 SER A C 1
ATOM 794 O O . SER A 1 103 ? 11.450 -6.766 -10.994 1.00 91.12 103 SER A O 1
ATOM 796 N N . GLU A 1 104 ? 12.914 -6.703 -12.669 1.00 91.94 104 GLU A N 1
ATOM 797 C CA . GLU A 1 104 ? 14.081 -7.069 -11.858 1.00 91.94 104 GLU A CA 1
ATOM 798 C C . GLU A 1 104 ? 14.431 -6.034 -10.779 1.00 91.94 104 GLU A C 1
ATOM 800 O O . GLU A 1 104 ? 15.043 -6.374 -9.766 1.00 91.94 104 GLU A O 1
ATOM 805 N N . SER A 1 105 ? 14.034 -4.777 -10.987 1.00 90.19 105 SER A N 1
ATOM 806 C CA . SER A 1 105 ? 14.226 -3.669 -10.045 1.00 90.19 105 SER A CA 1
ATOM 807 C C . SER A 1 105 ? 12.958 -3.355 -9.239 1.00 90.19 105 SER A C 1
ATOM 809 O O . SER A 1 105 ? 12.957 -2.414 -8.441 1.00 90.19 105 SER A O 1
ATOM 811 N N . ALA A 1 106 ? 11.867 -4.091 -9.467 1.00 92.38 106 ALA A N 1
ATOM 812 C CA . ALA A 1 106 ? 10.603 -3.885 -8.781 1.00 92.38 106 ALA A CA 1
ATOM 813 C C . ALA A 1 106 ? 10.693 -4.308 -7.302 1.00 92.38 106 ALA A C 1
ATOM 815 O O . ALA A 1 106 ? 11.407 -5.258 -6.962 1.00 92.38 106 ALA A O 1
ATOM 816 N N . PRO A 1 107 ? 9.951 -3.642 -6.398 1.00 93.12 107 PRO A N 1
ATOM 817 C CA . PRO A 1 107 ? 9.675 -4.199 -5.082 1.00 93.12 107 PRO A CA 1
ATOM 818 C C . PRO A 1 107 ? 9.038 -5.586 -5.218 1.00 93.12 107 PRO A C 1
ATOM 820 O O . PRO A 1 107 ? 8.046 -5.737 -5.925 1.00 93.12 107 PRO A O 1
ATOM 823 N N . LYS A 1 108 ? 9.596 -6.582 -4.531 1.00 94.25 108 LYS A N 1
ATOM 824 C CA . LYS A 1 108 ? 9.008 -7.923 -4.435 1.00 94.25 108 LYS A CA 1
ATOM 825 C C . LYS A 1 108 ? 7.969 -7.897 -3.321 1.00 94.25 108 LYS A C 1
ATOM 827 O O . LYS A 1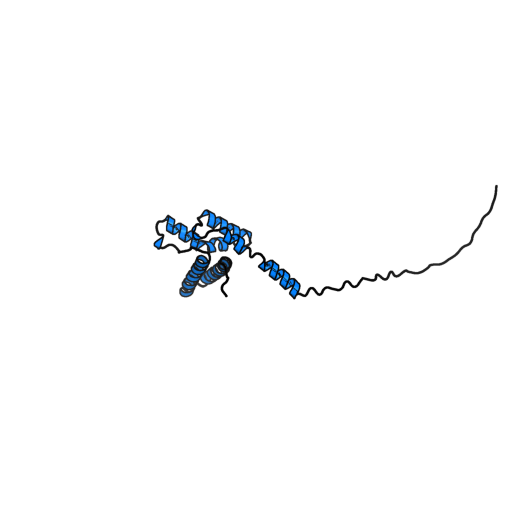 108 ? 8.356 -7.778 -2.163 1.00 94.25 108 LYS A O 1
ATOM 832 N N . ILE A 1 109 ? 6.694 -7.867 -3.694 1.00 95.25 109 ILE A N 1
ATOM 833 C CA . ILE A 1 109 ? 5.563 -7.732 -2.775 1.00 95.25 109 ILE A CA 1
ATOM 834 C C . ILE A 1 109 ? 4.556 -8.817 -3.143 1.00 95.25 109 ILE A C 1
ATOM 836 O O . ILE A 1 109 ? 3.849 -8.658 -4.138 1.00 95.25 109 ILE A O 1
ATOM 840 N N . ASP A 1 110 ? 4.509 -9.888 -2.355 1.00 93.56 110 ASP A N 1
ATOM 841 C CA . ASP A 1 110 ? 3.640 -11.045 -2.588 1.00 93.56 110 ASP A CA 1
ATOM 842 C C . ASP A 1 110 ? 2.578 -11.197 -1.483 1.00 93.56 110 ASP A C 1
ATOM 844 O O . ASP A 1 110 ? 1.627 -11.955 -1.625 1.00 93.56 110 ASP A O 1
ATOM 848 N N . ASN A 1 111 ? 2.705 -10.471 -0.373 1.00 94.69 111 ASN A N 1
ATOM 849 C CA . ASN A 1 111 ? 1.751 -10.484 0.739 1.00 94.69 111 ASN A CA 1
ATOM 850 C C . ASN A 1 111 ? 1.803 -9.163 1.537 1.00 94.69 111 ASN A C 1
ATOM 852 O O . ASN A 1 111 ? 2.584 -8.253 1.236 1.00 94.69 111 ASN A O 1
ATOM 856 N N . TRP A 1 112 ? 0.953 -9.042 2.559 1.00 93.75 112 TRP A N 1
ATOM 857 C CA . TRP A 1 112 ? 0.897 -7.858 3.421 1.00 93.75 112 TRP A CA 1
ATOM 858 C C . TRP A 1 112 ? 2.150 -7.672 4.291 1.00 93.75 112 TRP A C 1
ATOM 860 O O . TRP A 1 112 ? 2.562 -6.531 4.529 1.00 93.75 112 TRP A O 1
ATOM 870 N N . ASP A 1 113 ? 2.821 -8.755 4.687 1.00 94.06 113 ASP A N 1
ATOM 871 C CA . ASP A 1 113 ? 4.080 -8.676 5.435 1.00 94.06 113 ASP A CA 1
ATOM 872 C C . ASP A 1 113 ? 5.202 -8.068 4.588 1.00 94.06 113 ASP A C 1
ATOM 874 O O . ASP A 1 113 ? 6.017 -7.294 5.089 1.00 94.06 113 ASP A O 1
ATOM 878 N N . ASP A 1 114 ? 5.229 -8.326 3.281 1.00 95.38 114 ASP A N 1
ATOM 879 C CA . ASP A 1 114 ? 6.186 -7.698 2.369 1.00 95.38 114 ASP A CA 1
ATOM 880 C C . ASP A 1 114 ? 5.970 -6.183 2.271 1.00 95.38 114 ASP A C 1
ATOM 882 O O . ASP A 1 114 ? 6.936 -5.415 2.196 1.00 95.38 114 ASP A O 1
ATOM 886 N N . VAL A 1 115 ? 4.714 -5.721 2.333 1.00 95.25 115 VAL A N 1
ATOM 887 C CA . VAL A 1 115 ? 4.388 -4.287 2.407 1.00 95.25 115 VAL A CA 1
ATOM 888 C C . VAL A 1 115 ? 4.961 -3.683 3.692 1.00 95.25 115 VAL A C 1
ATOM 890 O O . VAL A 1 115 ? 5.619 -2.636 3.646 1.00 95.25 115 VAL A O 1
ATOM 893 N N . LEU A 1 116 ? 4.776 -4.356 4.832 1.00 95.56 116 LEU A N 1
ATOM 894 C CA . LEU A 1 116 ? 5.352 -3.949 6.114 1.00 95.56 116 LEU A CA 1
ATOM 895 C C . LEU A 1 116 ? 6.887 -3.892 6.047 1.00 95.56 116 LEU A C 1
ATOM 897 O O . LEU A 1 116 ? 7.490 -2.858 6.369 1.00 95.56 116 LEU A O 1
ATOM 901 N N . HIS A 1 117 ? 7.527 -4.964 5.578 1.00 95.75 117 HIS A N 1
ATOM 902 C CA . HIS A 1 117 ? 8.979 -5.055 5.439 1.00 95.75 117 HIS A CA 1
ATOM 903 C C . HIS A 1 117 ? 9.541 -3.988 4.498 1.00 95.75 117 HIS A C 1
ATOM 905 O O . HIS A 1 117 ? 10.587 -3.395 4.791 1.00 95.75 117 HIS A O 1
ATOM 911 N N . HIS A 1 118 ? 8.842 -3.677 3.405 1.00 96.38 118 HIS A N 1
ATOM 912 C CA . HIS A 1 118 ? 9.234 -2.613 2.490 1.00 96.38 118 HIS A CA 1
ATOM 913 C C . HIS A 1 118 ? 9.333 -1.263 3.211 1.00 96.38 118 HIS A C 1
ATOM 915 O O . HIS A 1 118 ? 10.360 -0.579 3.120 1.00 96.38 118 HIS A O 1
ATOM 921 N N . HIS A 1 119 ? 8.299 -0.884 3.968 1.00 96.56 119 HIS A N 1
ATOM 922 C CA . HIS A 1 119 ? 8.289 0.377 4.715 1.00 96.56 119 HIS A CA 1
ATOM 923 C C . HIS A 1 119 ? 9.337 0.393 5.835 1.00 96.56 119 HIS A C 1
ATOM 925 O O . HIS A 1 119 ? 10.009 1.409 6.031 1.00 96.56 119 HIS A O 1
ATOM 931 N N . MET A 1 120 ? 9.564 -0.737 6.515 1.00 96.88 120 MET A N 1
ATOM 932 C CA . MET A 1 120 ? 10.644 -0.880 7.503 1.00 96.88 120 MET A CA 1
ATOM 933 C C . MET A 1 120 ? 12.030 -0.675 6.882 1.00 96.88 120 MET A C 1
ATOM 935 O O . MET A 1 120 ? 12.860 0.050 7.440 1.00 96.88 120 MET A O 1
ATOM 939 N N . ASN A 1 121 ? 12.284 -1.247 5.704 1.00 96.56 121 ASN A N 1
ATOM 940 C CA . ASN A 1 121 ? 13.543 -1.054 4.991 1.00 96.56 121 ASN A CA 1
ATOM 941 C C . ASN A 1 121 ? 13.732 0.415 4.578 1.00 96.56 121 ASN A C 1
ATOM 943 O O . ASN A 1 121 ? 14.774 1.018 4.848 1.00 96.56 121 ASN A O 1
ATOM 947 N N . GLN A 1 122 ? 12.693 1.041 4.016 1.00 95.94 122 GLN A N 1
ATOM 948 C CA . GLN A 1 122 ? 12.707 2.472 3.694 1.00 95.94 122 GLN A CA 1
ATOM 949 C C . GLN A 1 122 ? 12.991 3.336 4.928 1.00 95.94 122 GLN A C 1
ATOM 951 O O . GLN A 1 122 ? 13.724 4.326 4.835 1.00 95.94 122 GLN A O 1
ATOM 956 N N . ARG A 1 123 ? 12.451 2.960 6.093 1.00 96.69 123 ARG A N 1
ATOM 957 C CA . ARG A 1 123 ? 12.677 3.674 7.353 1.00 96.69 123 ARG A CA 1
ATOM 958 C C . ARG A 1 123 ? 14.130 3.572 7.789 1.00 96.69 123 ARG A C 1
ATOM 960 O O . ARG A 1 123 ? 14.721 4.587 8.154 1.00 96.69 123 ARG A O 1
ATOM 967 N N . ASN A 1 124 ? 14.718 2.381 7.721 1.00 96.31 124 ASN A N 1
ATOM 968 C CA . ASN A 1 124 ? 16.122 2.166 8.065 1.00 96.31 124 ASN A CA 1
ATOM 969 C C . ASN A 1 124 ? 17.051 2.975 7.150 1.00 96.31 124 ASN A C 1
ATOM 971 O O . ASN A 1 124 ? 17.962 3.649 7.633 1.00 96.31 124 ASN A O 1
ATOM 975 N N . ILE A 1 125 ? 16.764 3.009 5.845 1.00 96.19 125 ILE A N 1
ATOM 976 C CA . ILE A 1 125 ? 17.492 3.850 4.886 1.00 96.19 125 ILE A CA 1
ATOM 977 C C . ILE A 1 125 ? 17.348 5.338 5.242 1.00 96.19 125 ILE A C 1
ATOM 979 O O . ILE A 1 125 ? 18.343 6.063 5.272 1.00 96.19 125 ILE A O 1
ATOM 983 N N . ALA A 1 126 ? 16.133 5.810 5.538 1.00 95.94 126 ALA A N 1
ATOM 984 C CA . ALA A 1 126 ? 15.885 7.204 5.910 1.00 95.94 126 ALA A CA 1
ATOM 985 C C . ALA A 1 126 ? 16.600 7.597 7.214 1.00 95.94 126 ALA A C 1
ATOM 987 O O . ALA A 1 126 ? 17.174 8.685 7.296 1.00 95.94 126 ALA A O 1
ATOM 988 N N . LYS A 1 127 ? 16.619 6.693 8.201 1.00 95.56 127 LYS A N 1
ATOM 989 C CA . LYS A 1 127 ? 17.330 6.858 9.473 1.00 95.56 127 LYS A CA 1
ATOM 990 C C . LYS A 1 127 ? 18.836 7.007 9.254 1.00 95.56 127 LYS A C 1
ATOM 992 O O . LYS A 1 127 ? 19.426 7.944 9.782 1.00 95.56 127 LYS A O 1
ATOM 997 N N . ASN A 1 128 ? 19.432 6.147 8.427 1.00 95.81 128 ASN A N 1
ATOM 998 C CA . ASN A 1 128 ? 20.861 6.206 8.092 1.00 95.81 128 ASN A CA 1
ATOM 999 C C . ASN A 1 128 ? 21.240 7.478 7.317 1.00 95.81 128 ASN A C 1
ATOM 1001 O O . ASN A 1 128 ? 22.389 7.900 7.345 1.00 95.81 128 ASN A O 1
ATOM 1005 N N . ARG A 1 129 ? 20.272 8.104 6.639 1.00 95.94 129 ARG A N 1
ATOM 1006 C CA . ARG A 1 129 ? 20.435 9.389 5.941 1.00 95.94 129 ARG A CA 1
ATOM 1007 C C . ARG A 1 129 ? 20.053 10.602 6.798 1.00 95.94 129 ARG A C 1
ATOM 1009 O O . ARG A 1 129 ? 19.965 11.702 6.262 1.00 95.94 129 ARG A O 1
ATOM 1016 N N . HIS A 1 130 ? 19.783 10.411 8.092 1.00 94.69 130 HIS A N 1
ATOM 1017 C CA . HIS A 1 130 ? 19.364 11.459 9.031 1.00 94.69 130 HIS A CA 1
ATOM 1018 C C . HIS A 1 130 ? 18.124 12.261 8.582 1.00 94.69 130 HIS A C 1
ATOM 1020 O O . HIS A 1 130 ? 17.956 13.425 8.938 1.00 94.69 130 HIS A O 1
ATOM 1026 N N . ASN A 1 131 ? 17.220 11.642 7.813 1.00 95.81 131 ASN A N 1
ATOM 1027 C CA . ASN A 1 131 ? 15.981 12.278 7.365 1.00 95.81 131 ASN A CA 1
ATOM 1028 C C . ASN A 1 131 ? 14.839 11.995 8.355 1.00 95.81 131 ASN A C 1
ATOM 1030 O O . ASN A 1 131 ? 14.034 11.081 8.164 1.00 95.81 131 ASN A O 1
ATOM 1034 N N . PHE A 1 132 ? 14.789 12.773 9.436 1.00 93.38 132 PHE A N 1
ATOM 1035 C CA . PHE A 1 132 ? 13.880 12.531 10.561 1.00 93.38 132 PHE A CA 1
ATOM 1036 C C . PHE A 1 132 ? 12.394 12.697 10.218 1.00 93.38 132 PHE A C 1
ATOM 1038 O O . PHE A 1 132 ? 11.572 11.931 10.720 1.00 93.38 132 PHE A O 1
ATOM 1045 N N . SER A 1 133 ? 12.033 13.636 9.338 1.00 94.62 133 SER A N 1
ATOM 1046 C CA . SER A 1 133 ? 10.638 13.810 8.907 1.00 94.62 133 SER A CA 1
ATOM 1047 C C . SER A 1 133 ? 10.143 12.595 8.122 1.00 94.62 133 SER A C 1
ATOM 1049 O O . SER A 1 133 ? 9.057 12.081 8.388 1.00 94.62 133 SER A O 1
ATOM 1051 N N . ARG A 1 134 ? 10.975 12.064 7.217 1.00 95.31 134 ARG A N 1
ATOM 1052 C CA . ARG A 1 134 ? 10.674 10.829 6.485 1.00 95.31 134 ARG A CA 1
ATOM 1053 C C . ARG A 1 134 ? 10.591 9.620 7.414 1.00 95.31 134 ARG A C 1
ATOM 1055 O O . ARG A 1 134 ? 9.729 8.775 7.205 1.00 95.31 134 ARG A O 1
ATOM 1062 N N . VAL A 1 135 ? 11.446 9.531 8.436 1.00 96.25 135 VAL A N 1
ATOM 1063 C CA . VAL A 1 135 ? 11.363 8.461 9.448 1.00 96.25 135 VAL A CA 1
ATOM 1064 C C . VAL A 1 135 ? 10.025 8.511 10.185 1.00 96.25 135 VAL A C 1
ATOM 1066 O O . VAL A 1 135 ? 9.351 7.489 10.255 1.00 96.25 135 VAL A O 1
ATOM 1069 N N . ALA A 1 136 ? 9.609 9.685 10.670 1.00 94.94 136 ALA A N 1
ATOM 1070 C CA . ALA A 1 136 ? 8.340 9.840 11.380 1.00 94.94 136 ALA A CA 1
ATOM 1071 C C . ALA A 1 136 ? 7.131 9.478 10.501 1.00 94.94 136 ALA A C 1
ATOM 1073 O O . ALA A 1 136 ? 6.185 8.849 10.974 1.00 94.94 136 ALA A O 1
ATOM 1074 N N . TRP A 1 137 ? 7.180 9.836 9.216 1.00 95.62 137 TRP A N 1
ATOM 1075 C CA . TRP A 1 137 ? 6.168 9.432 8.243 1.00 95.62 137 TRP A CA 1
ATOM 1076 C C . TRP A 1 137 ? 6.138 7.913 8.032 1.00 95.62 137 TRP A C 1
ATOM 1078 O O . TRP A 1 137 ? 5.084 7.294 8.143 1.00 95.62 137 TRP A O 1
ATOM 1088 N N . LEU A 1 138 ? 7.295 7.284 7.812 1.00 96.62 138 LEU A N 1
ATOM 1089 C CA . LEU A 1 138 ? 7.389 5.832 7.633 1.00 96.62 138 LEU A CA 1
ATOM 1090 C C . LEU A 1 138 ? 6.963 5.063 8.890 1.00 96.62 138 LEU A C 1
ATOM 1092 O O . LEU A 1 138 ? 6.354 4.008 8.769 1.00 96.62 138 LEU A O 1
ATOM 1096 N N . ASP A 1 139 ? 7.189 5.606 10.089 1.00 95.38 139 ASP A N 1
ATOM 1097 C CA . ASP A 1 139 ? 6.675 5.037 11.342 1.00 95.38 139 ASP A CA 1
ATOM 1098 C C . ASP A 1 139 ? 5.141 5.010 11.404 1.00 95.38 139 ASP A C 1
ATOM 1100 O O . ASP A 1 139 ? 4.558 4.126 12.034 1.00 95.38 139 ASP A O 1
ATOM 1104 N N . LYS A 1 140 ? 4.452 5.961 10.764 1.00 94.12 140 LYS A N 1
ATOM 1105 C CA . LYS A 1 140 ? 2.991 5.893 10.617 1.00 94.12 140 LYS A CA 1
ATOM 1106 C C . LYS A 1 140 ? 2.582 4.780 9.656 1.00 94.12 140 LYS A C 1
ATOM 1108 O O . LYS A 1 140 ? 1.750 3.958 10.025 1.00 94.12 140 LYS A O 1
ATOM 1113 N N . LEU A 1 141 ? 3.218 4.701 8.485 1.00 95.12 141 LEU A N 1
ATOM 1114 C CA . LEU A 1 141 ? 2.906 3.668 7.489 1.00 95.12 141 LEU A CA 1
ATOM 1115 C C . LEU A 1 141 ? 3.189 2.255 8.009 1.00 95.12 141 LEU A C 1
ATOM 1117 O O . LEU A 1 141 ? 2.407 1.353 7.752 1.00 95.12 141 LEU A O 1
ATOM 1121 N N . ILE A 1 142 ? 4.253 2.066 8.793 1.00 94.81 142 ILE A N 1
ATOM 1122 C CA . ILE A 1 142 ? 4.570 0.788 9.450 1.00 94.81 142 ILE A CA 1
ATOM 1123 C C . ILE A 1 142 ? 3.482 0.400 10.452 1.00 94.81 142 ILE A C 1
ATOM 1125 O O . ILE A 1 142 ? 3.080 -0.756 10.493 1.00 94.81 142 ILE A O 1
ATOM 1129 N N . ARG A 1 143 ? 2.989 1.347 11.263 1.00 91.88 143 ARG A N 1
ATOM 1130 C CA . ARG A 1 143 ? 1.884 1.076 12.198 1.00 91.88 143 ARG A CA 1
ATOM 1131 C C . ARG A 1 143 ? 0.606 0.679 11.472 1.00 91.88 143 ARG A C 1
ATOM 1133 O O . ARG A 1 143 ? -0.073 -0.222 11.938 1.00 91.88 143 ARG A O 1
ATOM 1140 N N . LEU A 1 144 ? 0.315 1.327 10.348 1.00 91.38 144 LEU A N 1
ATOM 1141 C CA . LEU A 1 144 ? -0.831 0.989 9.515 1.00 91.38 144 LEU A CA 1
ATOM 1142 C C . LEU A 1 144 ? -0.663 -0.395 8.869 1.00 91.38 144 LEU A C 1
ATOM 1144 O O . LEU A 1 144 ? -1.532 -1.242 9.027 1.00 91.38 144 LEU A O 1
ATOM 1148 N N . ALA A 1 145 ? 0.483 -0.649 8.230 1.00 92.50 145 ALA A N 1
ATOM 1149 C CA . ALA A 1 145 ? 0.780 -1.909 7.550 1.00 92.50 145 ALA A CA 1
ATOM 1150 C C . ALA A 1 145 ? 0.813 -3.118 8.493 1.00 92.50 145 ALA A C 1
ATOM 1152 O O . ALA A 1 145 ? 0.461 -4.217 8.082 1.00 92.50 145 ALA A O 1
ATOM 1153 N N . ARG A 1 146 ? 1.184 -2.921 9.766 1.00 91.50 146 ARG A N 1
ATOM 1154 C CA . ARG A 1 146 ? 1.089 -3.979 10.777 1.00 91.50 146 ARG A CA 1
ATOM 1155 C C . ARG A 1 146 ? -0.320 -4.519 10.909 1.00 91.50 146 ARG A C 1
ATOM 1157 O O . ARG A 1 146 ? -0.445 -5.702 11.130 1.00 91.50 146 ARG A O 1
ATOM 1164 N N . ASN A 1 147 ? -1.363 -3.717 10.735 1.00 89.25 147 ASN A N 1
ATOM 1165 C CA . ASN A 1 147 ? -2.727 -4.215 10.890 1.00 89.25 147 ASN A CA 1
ATOM 1166 C C . ASN A 1 147 ? -3.167 -5.162 9.758 1.00 89.25 147 ASN A C 1
ATOM 1168 O O . ASN A 1 147 ? -4.257 -5.712 9.849 1.00 89.25 147 ASN A O 1
ATOM 1172 N N . PHE A 1 148 ? -2.372 -5.307 8.689 1.00 87.81 148 PHE A N 1
ATOM 1173 C CA . PHE A 1 148 ? -2.772 -6.029 7.478 1.00 87.81 148 PHE A CA 1
ATOM 1174 C C . PHE A 1 148 ? -2.293 -7.480 7.411 1.00 87.81 148 PHE A C 1
ATOM 1176 O O . PHE A 1 148 ? -2.836 -8.258 6.636 1.00 87.81 148 PHE A O 1
ATOM 1183 N N . GLY A 1 149 ? -1.241 -7.819 8.154 1.00 74.25 149 GLY A N 1
ATOM 1184 C CA . GLY A 1 149 ? -0.739 -9.187 8.237 1.00 74.25 149 GLY A CA 1
ATOM 1185 C C . GLY A 1 149 ? -1.466 -9.985 9.315 1.00 74.25 149 GLY A C 1
ATOM 1186 O O . GLY A 1 149 ? -1.997 -9.412 10.275 1.00 74.25 149 GLY A O 1
ATOM 1187 N N . ASP A 1 150 ? -1.424 -11.309 9.192 1.00 62.41 150 ASP A N 1
ATOM 1188 C CA . ASP A 1 150 ? -1.769 -12.226 10.273 1.00 62.41 150 ASP A CA 1
ATOM 1189 C C . ASP A 1 150 ? -0.736 -12.051 11.392 1.00 62.41 150 ASP A C 1
ATOM 1191 O O . ASP A 1 150 ? 0.297 -12.717 11.426 1.00 62.41 150 ASP A O 1
ATOM 1195 N N . ASN A 1 151 ? -0.969 -11.121 12.323 1.00 52.25 151 ASN A N 1
ATOM 1196 C CA . ASN A 1 151 ? -0.121 -11.003 13.511 1.00 52.25 151 ASN A CA 1
ATOM 1197 C C . ASN A 1 151 ? -0.500 -12.078 14.532 1.00 52.25 151 ASN A C 1
ATOM 1199 O O . ASN A 1 151 ? -0.804 -11.768 15.679 1.00 52.25 151 ASN A O 1
ATOM 1203 N N . ASP A 1 152 ? -0.405 -13.336 14.115 1.00 42.81 152 ASP A N 1
ATOM 1204 C CA . ASP A 1 152 ? -0.005 -14.429 14.990 1.00 42.81 152 ASP A CA 1
ATOM 1205 C C . ASP A 1 152 ? 1.531 -14.513 14.952 1.00 42.81 152 ASP A C 1
ATOM 1207 O O . ASP A 1 152 ? 2.134 -15.481 14.488 1.00 42.81 152 ASP A O 1
ATOM 1211 N N . LEU A 1 153 ? 2.193 -13.456 15.429 1.00 34.28 153 LEU A N 1
ATOM 1212 C CA . LEU A 1 153 ? 3.570 -13.558 15.903 1.00 34.28 153 LEU A CA 1
ATOM 1213 C C . LEU A 1 153 ? 3.514 -13.602 17.440 1.00 34.28 153 LEU A C 1
ATOM 1215 O O . LEU A 1 153 ? 2.877 -12.724 18.025 1.00 34.28 153 LEU A O 1
ATOM 1219 N N . PRO A 1 154 ? 4.121 -14.624 18.076 1.00 39.69 154 PRO A N 1
ATOM 1220 C CA . PRO A 1 154 ? 4.031 -14.866 19.518 1.00 39.69 154 PRO A CA 1
ATOM 1221 C C . PRO A 1 154 ? 4.596 -13.732 20.383 1.00 39.69 154 PRO A C 1
ATOM 1223 O O . PRO A 1 154 ? 5.511 -13.010 19.920 1.00 39.69 154 PRO A O 1
#

Sequence (154 aa):
MDATTPEMMSSMMDTGRT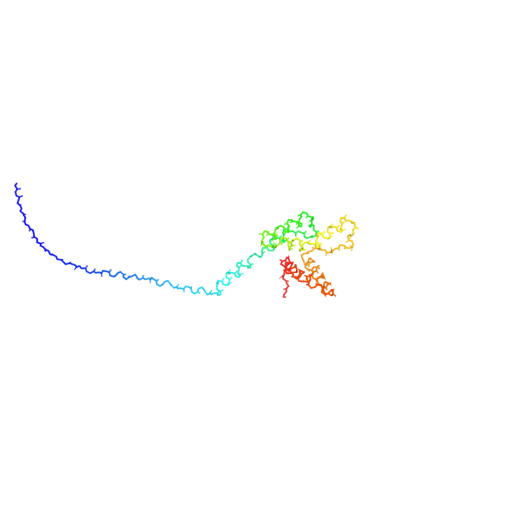HTITIPVTPRTNASLAHYSSIISEQVQAHTPWQEITDRYDVPNMGGPEVVMFAHDLVSIGIDQNEALAVTWPISSRNLMEKIGRSESAPKIDNWDDVLHHHMNQRNIAKNRHNFSRVAWLDKLIRLARNFGDNDLP